Protein AF-A0A1Z1FD08-F1 (afdb_monomer_lite)

Secondary structure (DSSP, 8-state):
-HHHHHHHHHHHHHH-TT---HHHHTGGGS-HHHHHHHHHHHS-TT-PPPHHHHHHHHHHHHHHHHHHHHHHHHHHHHHHHHHHHHHHHTT--HHHHHHHHHSPPP----PPPTT--TT-----

pLDDT: mean 87.69, std 13.11, range [41.16, 98.31]

Sequence (124 aa):
MEKADRAIADWLGFEFPRVTSTALSEASKLDSDGFVSAVRAALPKREGLTPTQLRRLREAFAETAEPARQARIELLAHERSLAAMVERAYGLTDEEVALMWRTAPPRMPLAPPPGLDLSDDTGD

Structure (mmCIF, N/CA/C/O backbone):
data_AF-A0A1Z1FD08-F1
#
_entry.id   AF-A0A1Z1FD08-F1
#
loop_
_atom_site.group_PDB
_atom_site.id
_atom_site.type_symbol
_atom_site.label_atom_id
_atom_site.label_alt_id
_atom_site.label_comp_id
_atom_site.label_asym_id
_atom_site.label_entity_id
_atom_site.label_seq_id
_atom_site.pdbx_PDB_ins_code
_atom_site.Cartn_x
_atom_site.Cartn_y
_atom_site.Cartn_z
_atom_site.occupancy
_atom_site.B_iso_or_equiv
_atom_site.auth_seq_id
_atom_site.auth_comp_id
_a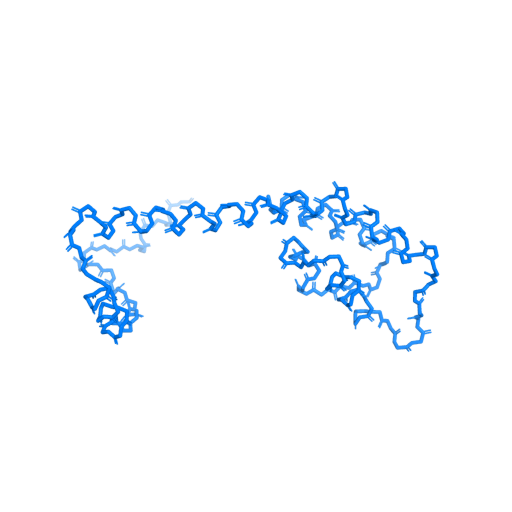tom_site.auth_asym_id
_atom_site.auth_atom_id
_atom_site.pdbx_PDB_model_num
ATOM 1 N N . MET A 1 1 ? -9.288 -4.178 -4.544 1.00 84.62 1 MET A N 1
ATOM 2 C CA . MET A 1 1 ? -7.995 -3.999 -3.852 1.00 84.62 1 MET A CA 1
ATOM 3 C C . MET A 1 1 ? -7.023 -5.100 -4.245 1.00 84.62 1 MET A C 1
ATOM 5 O O . MET A 1 1 ? -6.150 -4.825 -5.050 1.00 84.62 1 MET A O 1
ATOM 9 N N . GLU A 1 2 ? -7.254 -6.351 -3.835 1.00 89.88 2 GLU A N 1
ATOM 10 C CA . GLU A 1 2 ? -6.374 -7.495 -4.150 1.00 89.88 2 GLU A CA 1
ATOM 11 C C . GLU A 1 2 ? -6.110 -7.693 -5.654 1.00 89.88 2 GLU A C 1
ATOM 13 O O . GLU A 1 2 ? -4.979 -7.925 -6.060 1.00 89.88 2 GLU A O 1
ATOM 18 N N . LYS A 1 3 ? -7.126 -7.501 -6.508 1.00 94.00 3 LYS A N 1
ATOM 19 C CA . LYS A 1 3 ? -6.952 -7.540 -7.971 1.00 94.00 3 LYS A CA 1
ATOM 20 C C . LYS A 1 3 ? -5.946 -6.498 -8.490 1.00 94.00 3 LYS A C 1
ATOM 22 O O . LYS A 1 3 ? -5.203 -6.794 -9.416 1.00 94.00 3 LYS A O 1
ATOM 27 N N . ALA A 1 4 ? -5.936 -5.292 -7.921 1.00 95.62 4 ALA A N 1
ATOM 28 C CA . ALA A 1 4 ? -5.010 -4.229 -8.318 1.00 95.62 4 ALA A CA 1
ATOM 29 C C . ALA A 1 4 ? -3.594 -4.512 -7.803 1.00 95.62 4 ALA A C 1
ATOM 31 O O . ALA A 1 4 ? -2.636 -4.376 -8.557 1.00 95.62 4 ALA A O 1
ATOM 32 N N . ASP A 1 5 ? -3.487 -4.980 -6.555 1.00 96.62 5 ASP A N 1
ATOM 33 C CA . ASP A 1 5 ? -2.227 -5.421 -5.949 1.00 96.62 5 ASP A CA 1
ATOM 34 C C . ASP A 1 5 ? -1.591 -6.569 -6.756 1.00 96.62 5 ASP A C 1
ATOM 36 O O . ASP A 1 5 ? -0.396 -6.551 -7.047 1.00 96.62 5 ASP A O 1
ATOM 40 N N . ARG A 1 6 ? -2.402 -7.532 -7.209 1.00 96.12 6 ARG A N 1
ATOM 41 C CA . ARG A 1 6 ? -1.957 -8.600 -8.110 1.00 96.12 6 ARG A CA 1
ATOM 42 C C . ARG A 1 6 ? -1.503 -8.050 -9.460 1.00 96.12 6 ARG A C 1
ATOM 44 O O . ARG A 1 6 ? -0.410 -8.379 -9.897 1.00 96.12 6 ARG A O 1
ATOM 51 N N . ALA A 1 7 ? -2.303 -7.190 -10.092 1.00 96.50 7 ALA A N 1
ATOM 52 C CA . ALA A 1 7 ? -1.995 -6.656 -11.418 1.00 96.50 7 ALA A CA 1
ATOM 53 C C . ALA A 1 7 ? -0.665 -5.884 -11.453 1.00 96.50 7 ALA A C 1
ATOM 55 O O . ALA A 1 7 ? 0.125 -6.065 -12.379 1.00 96.50 7 ALA A O 1
ATOM 56 N N . ILE A 1 8 ? -0.391 -5.055 -10.441 1.00 96.00 8 ILE A N 1
ATOM 57 C CA . ILE A 1 8 ? 0.875 -4.316 -10.369 1.00 96.00 8 ILE A CA 1
ATOM 58 C C . ILE A 1 8 ? 2.057 -5.224 -10.011 1.00 96.00 8 ILE A C 1
ATOM 60 O O . ILE A 1 8 ? 3.149 -5.023 -10.540 1.00 96.00 8 ILE A O 1
ATOM 64 N N . ALA A 1 9 ? 1.855 -6.248 -9.174 1.00 94.88 9 ALA A N 1
ATOM 65 C CA . ALA A 1 9 ? 2.883 -7.245 -8.880 1.00 94.88 9 ALA A CA 1
ATOM 66 C C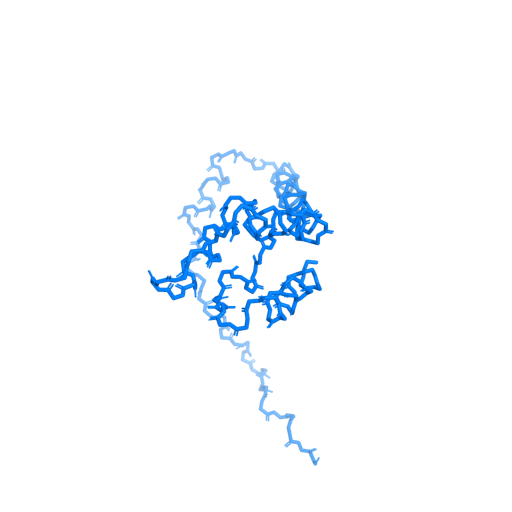 . ALA A 1 9 ? 3.246 -8.079 -10.122 1.00 94.88 9 ALA A C 1
ATOM 68 O O . ALA A 1 9 ? 4.427 -8.299 -10.388 1.00 94.88 9 ALA A O 1
ATOM 69 N N . ASP A 1 10 ? 2.251 -8.483 -10.912 1.00 95.19 10 ASP A N 1
ATOM 70 C CA . ASP A 1 10 ? 2.456 -9.222 -12.159 1.00 95.19 10 ASP A CA 1
ATOM 71 C C . ASP A 1 10 ? 3.197 -8.353 -13.190 1.00 95.19 10 ASP A C 1
ATOM 73 O O . ASP A 1 10 ? 4.165 -8.800 -13.809 1.00 95.19 10 ASP A O 1
ATOM 77 N N . TRP A 1 11 ? 2.807 -7.079 -13.323 1.00 95.62 11 TRP A N 1
ATOM 78 C CA . TRP A 1 11 ? 3.504 -6.114 -14.178 1.00 95.62 11 TRP A CA 1
ATOM 79 C C . TRP A 1 11 ? 4.958 -5.883 -13.735 1.00 95.62 11 TRP A C 1
ATOM 81 O O . TRP A 1 11 ? 5.866 -5.881 -14.570 1.00 95.62 11 TRP A O 1
ATOM 91 N N . LEU A 1 12 ? 5.209 -5.762 -12.426 1.00 94.62 12 LEU A N 1
ATOM 92 C CA . LEU A 1 12 ? 6.566 -5.684 -11.877 1.00 94.62 12 LEU A CA 1
ATOM 93 C C . LEU A 1 12 ? 7.380 -6.942 -12.185 1.00 94.62 12 LEU A C 1
ATOM 95 O O . LEU A 1 12 ? 8.555 -6.823 -12.510 1.00 94.62 12 LEU A O 1
ATOM 99 N N . GLY A 1 13 ? 6.774 -8.129 -12.129 1.00 92.62 13 GLY A N 1
ATOM 100 C CA . GLY A 1 13 ? 7.439 -9.381 -12.497 1.00 92.62 13 GLY A CA 1
ATOM 101 C C . GLY A 1 13 ? 7.891 -9.418 -13.961 1.00 92.62 13 GLY A C 1
ATOM 102 O O . GLY A 1 13 ? 8.909 -10.037 -14.269 1.00 92.62 13 GLY A O 1
ATOM 103 N N . PHE A 1 14 ? 7.181 -8.723 -14.854 1.00 92.38 14 PHE A N 1
ATOM 104 C CA . PHE A 1 14 ? 7.553 -8.594 -16.264 1.00 92.38 14 PHE A CA 1
ATOM 105 C C . PHE A 1 14 ? 8.642 -7.531 -16.500 1.00 92.38 14 PHE A C 1
ATOM 107 O O . PHE A 1 14 ? 9.649 -7.820 -17.145 1.00 92.38 14 PHE A O 1
ATOM 114 N N . GLU A 1 15 ? 8.476 -6.314 -15.970 1.00 91.19 15 GLU A N 1
ATOM 115 C CA . GLU A 1 15 ? 9.417 -5.197 -16.200 1.00 91.19 15 GLU A CA 1
ATOM 116 C C . GLU A 1 15 ? 10.682 -5.282 -15.325 1.00 91.19 15 GLU A C 1
ATOM 118 O O . GLU A 1 15 ? 11.758 -4.832 -15.724 1.00 91.19 15 GLU A O 1
ATOM 123 N N . PHE A 1 16 ? 10.570 -5.875 -14.134 1.00 90.62 16 PHE A N 1
ATOM 124 C CA . PHE A 1 16 ? 11.637 -6.011 -13.140 1.00 90.62 16 PHE A CA 1
ATOM 125 C C . PHE A 1 16 ? 11.659 -7.428 -12.527 1.00 90.62 16 PHE A C 1
ATOM 127 O O . PHE A 1 16 ? 11.416 -7.587 -11.330 1.00 90.62 16 PHE A O 1
ATOM 134 N N . PRO A 1 17 ? 12.045 -8.475 -13.283 1.00 85.69 17 PRO A N 1
ATOM 135 C CA . PRO A 1 17 ? 11.899 -9.878 -12.857 1.00 85.69 17 PRO A CA 1
ATOM 136 C C . PRO A 1 17 ? 12.627 -10.264 -11.560 1.00 85.69 17 PRO A C 1
ATOM 138 O O . PRO A 1 17 ? 12.345 -11.298 -10.961 1.00 85.69 17 PRO A O 1
ATOM 141 N N . ARG A 1 18 ? 13.606 -9.457 -11.133 1.00 84.31 18 ARG A N 1
ATOM 142 C CA . ARG A 1 18 ? 14.393 -9.666 -9.907 1.00 84.31 18 ARG A CA 1
ATOM 143 C C . ARG A 1 18 ? 13.826 -8.945 -8.679 1.00 84.31 18 ARG A C 1
ATOM 145 O O . ARG A 1 18 ? 14.346 -9.139 -7.585 1.00 84.31 18 ARG A O 1
ATOM 152 N N . VAL A 1 19 ? 12.796 -8.118 -8.846 1.00 85.75 19 VAL A N 1
ATOM 153 C CA . VAL A 1 19 ? 12.215 -7.292 -7.783 1.00 85.75 19 VAL A CA 1
ATOM 154 C C . VAL A 1 19 ? 11.009 -8.017 -7.197 1.00 85.75 19 VAL A C 1
ATOM 156 O O . VAL A 1 19 ? 9.942 -8.068 -7.797 1.00 85.75 19 VAL A O 1
ATOM 159 N N . THR A 1 20 ? 11.172 -8.558 -5.991 1.00 84.06 20 THR A N 1
ATOM 160 C CA . THR A 1 20 ? 10.077 -9.169 -5.225 1.00 84.06 20 THR A CA 1
ATOM 161 C C . THR A 1 20 ? 10.169 -8.748 -3.762 1.00 84.06 20 THR A C 1
ATOM 163 O O . THR A 1 20 ? 11.254 -8.702 -3.183 1.00 84.06 20 THR A O 1
ATOM 166 N N . SER A 1 21 ? 9.039 -8.392 -3.150 1.00 87.12 21 SER A N 1
ATOM 167 C CA . SER A 1 21 ? 8.942 -8.170 -1.704 1.00 87.12 21 SER A CA 1
ATOM 168 C C . SER A 1 21 ? 7.485 -8.217 -1.244 1.00 87.12 21 SER A C 1
ATOM 170 O O . SER A 1 21 ? 6.571 -7.958 -2.030 1.00 87.12 21 SER A O 1
ATOM 172 N N . THR A 1 22 ? 7.260 -8.489 0.043 1.00 90.38 22 THR A N 1
ATOM 173 C CA . THR A 1 22 ? 5.916 -8.458 0.643 1.00 90.38 22 THR A CA 1
ATOM 174 C C . THR A 1 22 ? 5.263 -7.084 0.495 1.00 90.38 22 THR A C 1
ATOM 176 O O . THR A 1 22 ? 4.084 -7.000 0.170 1.00 90.38 22 THR A O 1
ATOM 179 N N . ALA A 1 23 ? 6.028 -5.998 0.638 1.00 92.31 23 ALA A N 1
ATOM 180 C CA . ALA A 1 23 ? 5.506 -4.642 0.467 1.00 92.31 23 ALA A CA 1
ATOM 181 C C . ALA A 1 23 ? 4.966 -4.399 -0.954 1.00 92.31 23 ALA A C 1
ATOM 183 O O . ALA A 1 23 ? 3.939 -3.750 -1.123 1.00 92.31 23 ALA A O 1
ATOM 184 N N . LEU A 1 24 ? 5.622 -4.959 -1.976 1.00 94.12 24 LEU A N 1
ATOM 185 C CA . LEU A 1 24 ? 5.190 -4.827 -3.370 1.00 94.12 24 LEU A CA 1
ATOM 186 C C . LEU A 1 24 ? 3.975 -5.699 -3.703 1.00 94.12 24 LEU A C 1
ATOM 188 O O . LEU A 1 24 ? 3.226 -5.359 -4.613 1.00 94.12 24 LEU A O 1
ATOM 192 N N . SER A 1 25 ? 3.741 -6.774 -2.942 1.00 94.00 25 SER A N 1
ATOM 193 C CA . SER A 1 25 ? 2.510 -7.569 -3.054 1.00 94.00 25 SER A CA 1
ATOM 194 C C . SER A 1 25 ? 1.272 -6.862 -2.493 1.00 94.00 25 SER A C 1
ATOM 196 O O . SER A 1 25 ? 0.156 -7.292 -2.753 1.00 94.00 25 SER A O 1
ATOM 198 N N . GLU A 1 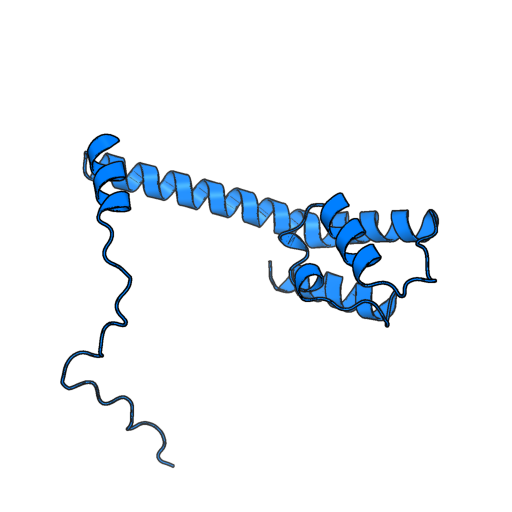26 ? 1.462 -5.770 -1.749 1.00 95.56 26 GLU A N 1
ATOM 199 C CA . GLU A 1 26 ? 0.398 -4.954 -1.159 1.00 95.56 26 GLU A CA 1
ATOM 200 C C . GLU A 1 26 ? 0.543 -3.481 -1.574 1.00 95.56 26 GLU A C 1
ATOM 202 O O . GLU A 1 26 ? 0.377 -2.568 -0.763 1.00 95.56 26 GLU A O 1
ATOM 207 N N . ALA A 1 27 ? 0.890 -3.240 -2.840 1.00 96.31 27 ALA A N 1
ATOM 208 C CA . ALA A 1 27 ? 1.256 -1.921 -3.350 1.00 96.31 27 ALA A CA 1
ATOM 209 C C . ALA A 1 27 ? 0.214 -0.825 -3.068 1.00 96.31 27 ALA A C 1
ATOM 211 O O . ALA A 1 27 ? 0.591 0.307 -2.789 1.00 96.31 27 ALA A O 1
ATOM 212 N N . SER A 1 28 ? -1.084 -1.132 -3.065 1.00 96.62 28 SER A N 1
ATOM 213 C CA . SER A 1 28 ? -2.126 -0.144 -2.749 1.00 96.62 28 SER A CA 1
ATOM 214 C C . SER A 1 28 ? -2.230 0.232 -1.262 1.00 96.62 28 SER A C 1
ATOM 216 O O . SER A 1 28 ? -3.068 1.053 -0.895 1.00 96.62 28 SER A O 1
ATOM 218 N N . LYS A 1 29 ? -1.393 -0.338 -0.384 1.00 96.56 29 LYS A N 1
ATOM 219 C CA . LYS A 1 29 ? -1.149 0.196 0.970 1.00 96.56 29 LYS A CA 1
ATOM 220 C C . LYS A 1 29 ? -0.060 1.275 0.993 1.00 96.56 29 LYS A C 1
ATOM 222 O O . LYS A 1 29 ? 0.090 1.957 2.003 1.00 96.56 29 LYS A O 1
ATOM 227 N N . LEU A 1 30 ? 0.712 1.408 -0.083 1.00 97.12 30 LEU A N 1
ATOM 228 C CA . LEU A 1 30 ? 1.779 2.396 -0.231 1.00 97.12 30 LEU A CA 1
ATOM 229 C C . LEU A 1 30 ? 1.242 3.632 -0.954 1.00 97.12 30 LEU A C 1
ATOM 231 O O . LEU A 1 30 ? 0.203 3.565 -1.597 1.00 97.12 30 LEU A O 1
ATOM 235 N N . ASP A 1 31 ? 1.948 4.755 -0.864 1.00 97.38 31 ASP A N 1
ATOM 236 C CA . ASP A 1 31 ? 1.816 5.860 -1.818 1.00 97.38 31 ASP A CA 1
ATOM 237 C C . ASP A 1 31 ? 2.863 5.730 -2.943 1.00 97.38 31 ASP A C 1
ATOM 239 O O . ASP A 1 31 ? 3.684 4.809 -2.946 1.00 97.38 31 ASP A O 1
ATOM 243 N N . SER A 1 32 ? 2.838 6.642 -3.922 1.00 97.25 32 SER A N 1
ATOM 244 C CA . SER A 1 32 ? 3.737 6.582 -5.087 1.00 97.25 32 SER A CA 1
ATOM 245 C C . SER A 1 32 ? 5.222 6.567 -4.695 1.00 97.25 32 SER A C 1
ATOM 247 O O . SER A 1 32 ? 6.012 5.820 -5.276 1.00 97.25 32 SER A O 1
ATOM 249 N N . ASP A 1 33 ? 5.614 7.360 -3.696 1.00 97.62 33 ASP A N 1
ATOM 250 C CA . ASP A 1 33 ? 7.004 7.434 -3.236 1.00 97.62 33 ASP A CA 1
ATOM 251 C C . ASP A 1 33 ? 7.404 6.195 -2.429 1.00 97.62 33 ASP A C 1
ATOM 253 O O . ASP A 1 33 ? 8.490 5.648 -2.636 1.00 97.62 33 ASP A O 1
ATOM 257 N N . GLY A 1 34 ? 6.514 5.703 -1.568 1.00 97.50 34 GLY A N 1
ATOM 258 C CA . GLY A 1 34 ? 6.670 4.457 -0.829 1.00 97.50 34 GLY A CA 1
ATOM 259 C C . GLY A 1 34 ? 6.796 3.254 -1.757 1.00 97.50 34 GLY A C 1
ATOM 260 O O . GLY A 1 34 ? 7.664 2.409 -1.547 1.00 97.50 34 GLY A O 1
ATOM 261 N N . PHE A 1 35 ? 6.013 3.212 -2.837 1.00 97.38 35 PHE A N 1
ATOM 262 C CA . PHE A 1 35 ? 6.120 2.189 -3.874 1.00 97.38 35 PHE A CA 1
ATOM 263 C C . PHE A 1 35 ? 7.477 2.237 -4.585 1.00 97.38 35 PHE A C 1
ATOM 265 O O . PHE A 1 35 ? 8.177 1.227 -4.651 1.00 97.38 35 PHE A O 1
ATOM 272 N N . VAL A 1 36 ? 7.911 3.414 -5.048 1.00 96.31 36 VAL A N 1
ATOM 273 C CA . VAL A 1 36 ? 9.236 3.589 -5.671 1.00 96.31 36 VAL A CA 1
ATOM 274 C C . VAL A 1 36 ? 10.361 3.199 -4.708 1.00 96.31 36 VAL A C 1
ATOM 276 O O . VAL A 1 36 ? 11.339 2.569 -5.118 1.00 96.31 36 VAL A O 1
ATOM 279 N N . SER A 1 37 ? 10.236 3.564 -3.432 1.00 95.56 37 SER A N 1
ATOM 280 C CA . SER A 1 37 ? 11.192 3.202 -2.386 1.00 95.56 37 SER A CA 1
ATOM 281 C C . SER A 1 37 ? 11.250 1.686 -2.182 1.00 95.56 37 SER A C 1
ATOM 283 O O . SER A 1 37 ? 12.338 1.113 -2.160 1.00 95.56 37 SER A O 1
ATOM 285 N N . ALA A 1 38 ? 10.095 1.016 -2.136 1.00 95.56 38 ALA A N 1
ATOM 286 C CA . ALA A 1 38 ? 10.002 -0.436 -2.019 1.00 95.56 38 ALA A CA 1
ATOM 287 C C . ALA A 1 38 ? 10.617 -1.159 -3.230 1.00 95.56 38 ALA A C 1
ATOM 289 O O . ALA A 1 38 ? 11.361 -2.123 -3.050 1.00 95.56 38 ALA A O 1
ATOM 290 N 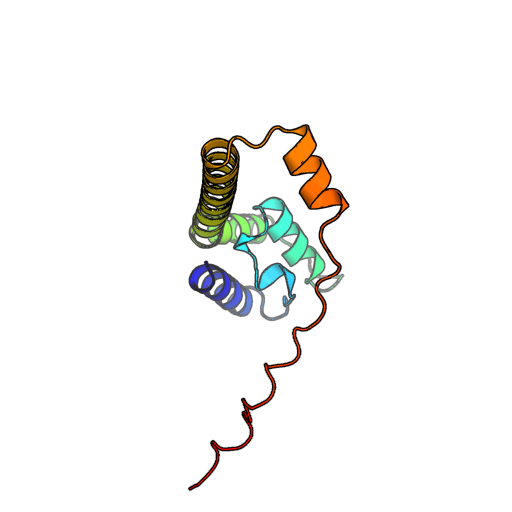N . VAL A 1 39 ? 10.387 -0.665 -4.454 1.00 94.88 39 VAL A N 1
ATOM 291 C CA . VAL A 1 39 ? 11.036 -1.199 -5.666 1.00 94.88 39 VAL A CA 1
ATOM 292 C C . VAL A 1 39 ? 12.550 -1.008 -5.592 1.00 94.88 39 VAL A C 1
ATOM 294 O O . VAL A 1 39 ? 13.304 -1.945 -5.843 1.00 94.88 39 VAL A O 1
ATOM 297 N N . ARG A 1 40 ? 13.019 0.178 -5.190 1.00 93.06 40 ARG A N 1
ATOM 298 C CA . ARG A 1 40 ? 14.453 0.464 -5.035 1.00 93.06 40 ARG A CA 1
ATOM 299 C C . ARG A 1 40 ? 15.115 -0.423 -3.982 1.00 93.06 40 ARG A C 1
ATOM 301 O O . ARG A 1 40 ? 16.242 -0.855 -4.193 1.00 93.06 40 ARG A O 1
ATOM 308 N N . ALA A 1 41 ? 14.434 -0.691 -2.872 1.00 92.56 41 ALA A N 1
ATOM 309 C CA . ALA A 1 41 ? 14.933 -1.563 -1.815 1.00 92.56 41 ALA A CA 1
ATOM 310 C C . ALA A 1 41 ? 15.013 -3.035 -2.256 1.00 92.56 41 ALA A C 1
ATOM 312 O O . ALA A 1 41 ? 15.886 -3.764 -1.791 1.00 92.56 41 ALA A O 1
ATOM 313 N N . ALA A 1 42 ? 14.124 -3.458 -3.158 1.00 92.44 42 ALA A N 1
ATOM 314 C CA . ALA A 1 42 ? 14.104 -4.806 -3.719 1.00 92.44 42 ALA A CA 1
ATOM 315 C C . ALA A 1 42 ? 15.068 -4.995 -4.910 1.00 92.44 42 ALA A C 1
ATOM 317 O O . ALA A 1 42 ? 15.306 -6.129 -5.324 1.00 92.44 42 ALA A O 1
ATOM 318 N N . LEU A 1 43 ? 15.637 -3.916 -5.461 1.00 90.12 43 LEU A N 1
ATOM 319 C CA . LEU A 1 43 ? 16.632 -4.000 -6.530 1.00 90.12 43 LEU A CA 1
ATOM 320 C C . LEU A 1 43 ? 18.009 -4.456 -6.007 1.00 90.12 43 LEU A C 1
ATOM 322 O O . LEU A 1 43 ? 18.420 -4.095 -4.899 1.00 90.12 43 LEU A O 1
ATOM 326 N N . PRO A 1 44 ? 18.790 -5.195 -6.818 1.00 86.31 44 PRO A N 1
ATOM 327 C CA . PRO A 1 44 ? 20.182 -5.497 -6.504 1.00 86.31 44 PRO A CA 1
ATOM 328 C C . PRO A 1 44 ? 21.005 -4.220 -6.275 1.00 86.31 44 PRO A C 1
ATOM 330 O O . PRO A 1 44 ? 20.887 -3.259 -7.025 1.00 86.31 44 PRO A O 1
ATOM 333 N N . LYS A 1 45 ? 21.937 -4.229 -5.308 1.00 78.75 45 LYS A N 1
ATOM 334 C CA . LYS A 1 45 ? 22.731 -3.047 -4.880 1.00 78.75 45 LYS A CA 1
ATOM 335 C C . LYS A 1 45 ? 23.489 -2.292 -5.989 1.00 78.75 45 LYS A C 1
ATOM 337 O O . LYS A 1 45 ? 23.965 -1.189 -5.745 1.00 78.75 45 LYS A O 1
ATOM 342 N N . ARG A 1 46 ? 23.669 -2.892 -7.170 1.00 76.62 46 ARG A N 1
ATOM 343 C CA . ARG A 1 46 ? 24.363 -2.298 -8.327 1.00 76.62 46 ARG A CA 1
ATOM 344 C C . ARG A 1 46 ? 23.419 -1.861 -9.453 1.00 76.62 46 ARG A C 1
ATOM 346 O O . ARG A 1 46 ? 23.879 -1.224 -10.393 1.00 76.62 46 ARG A O 1
ATOM 353 N N . GLU A 1 47 ? 22.132 -2.185 -9.365 1.00 80.19 47 GLU A N 1
ATOM 354 C CA . GLU A 1 47 ? 21.115 -1.772 -10.330 1.00 80.19 47 GLU A CA 1
ATOM 355 C C . GLU A 1 47 ? 20.391 -0.529 -9.801 1.00 80.19 47 GLU A C 1
ATOM 357 O O . GLU A 1 47 ? 19.738 -0.547 -8.759 1.00 80.19 47 GLU A O 1
ATOM 362 N N . GLY A 1 48 ? 20.547 0.584 -10.515 1.00 83.81 48 GLY A N 1
ATOM 363 C CA . GLY A 1 48 ? 19.814 1.816 -10.251 1.00 83.81 48 GLY A CA 1
ATOM 364 C C . GLY A 1 48 ? 18.581 1.940 -11.143 1.00 83.81 48 GLY A C 1
ATOM 365 O O . GLY A 1 48 ? 18.529 1.379 -12.233 1.00 83.81 48 GLY A O 1
ATOM 366 N N . LEU A 1 49 ? 17.610 2.738 -10.700 1.00 91.12 49 LEU A N 1
ATOM 367 C CA . LEU A 1 49 ? 16.487 3.156 -11.539 1.00 91.12 49 LEU A CA 1
ATOM 368 C C . LEU A 1 49 ? 16.900 4.342 -12.415 1.00 91.12 49 LEU A C 1
ATOM 370 O O . LEU A 1 49 ? 17.265 5.399 -11.898 1.00 91.12 49 LEU A O 1
ATOM 374 N N . THR A 1 50 ? 16.797 4.182 -13.732 1.00 93.31 50 THR A N 1
ATOM 375 C CA . THR A 1 50 ? 16.908 5.297 -14.683 1.00 93.31 50 THR A CA 1
ATOM 376 C C . THR A 1 50 ? 15.694 6.235 -14.568 1.00 93.31 50 THR A C 1
ATOM 378 O O . THR A 1 50 ? 14.630 5.806 -14.109 1.00 93.31 50 THR A O 1
ATOM 381 N N . PRO A 1 51 ? 15.784 7.501 -15.025 1.00 95.94 51 PRO A N 1
ATOM 382 C CA . PRO A 1 51 ? 14.638 8.416 -15.037 1.00 95.94 51 PRO A CA 1
ATOM 383 C C . PRO A 1 51 ? 13.421 7.858 -15.791 1.00 95.94 51 PRO A C 1
ATOM 385 O O . PRO A 1 51 ? 12.292 7.999 -15.327 1.00 95.94 51 PRO A O 1
ATOM 388 N N . THR A 1 52 ? 13.638 7.162 -16.912 1.00 96.06 52 THR A N 1
ATOM 389 C CA . THR A 1 52 ? 12.559 6.537 -17.692 1.00 96.06 52 THR A CA 1
ATOM 390 C C . THR A 1 52 ? 11.875 5.412 -16.918 1.00 96.06 52 THR A C 1
ATOM 392 O O . THR A 1 52 ? 10.650 5.344 -16.896 1.00 96.06 52 THR A O 1
ATOM 395 N N . GLN A 1 53 ? 12.645 4.552 -16.245 1.00 94.69 53 GLN A N 1
ATOM 396 C CA . GLN A 1 53 ? 12.089 3.492 -15.397 1.00 94.69 53 GLN A CA 1
ATOM 397 C C . GLN A 1 53 ? 11.316 4.072 -14.213 1.00 94.69 53 GLN A C 1
ATOM 399 O O . GLN A 1 53 ? 10.223 3.607 -13.911 1.00 94.69 53 GLN A O 1
ATOM 404 N N . LEU A 1 54 ? 11.844 5.121 -13.577 1.00 95.88 54 LEU A N 1
ATOM 405 C CA . LEU A 1 54 ? 11.155 5.806 -12.488 1.00 95.88 54 LEU A CA 1
ATOM 406 C C . LEU A 1 54 ? 9.809 6.385 -12.944 1.00 95.88 54 LEU A C 1
ATOM 408 O O . LEU A 1 54 ? 8.814 6.244 -12.237 1.00 95.88 54 LEU A O 1
ATOM 412 N N . ARG A 1 55 ? 9.768 7.006 -14.127 1.00 97.19 55 ARG A N 1
ATOM 413 C CA . ARG A 1 55 ? 8.527 7.519 -14.711 1.00 97.19 55 ARG A CA 1
ATOM 414 C C . ARG A 1 55 ? 7.513 6.395 -14.941 1.00 97.19 55 ARG A C 1
ATOM 416 O O . ARG A 1 55 ? 6.390 6.513 -14.466 1.00 97.19 55 ARG A O 1
ATOM 423 N N . ARG A 1 56 ? 7.933 5.288 -15.564 1.00 96.44 56 ARG A N 1
ATOM 424 C CA . ARG A 1 56 ? 7.069 4.117 -15.795 1.00 96.44 56 ARG A CA 1
ATOM 425 C C . ARG A 1 56 ? 6.521 3.520 -14.502 1.00 96.44 56 ARG A C 1
ATOM 427 O O . ARG A 1 56 ? 5.346 3.189 -14.449 1.00 96.44 56 ARG A O 1
ATOM 434 N N . LEU A 1 57 ? 7.345 3.408 -13.457 1.00 96.75 57 LEU A N 1
ATOM 435 C CA . LEU A 1 57 ? 6.897 2.930 -12.143 1.00 96.75 57 LEU A CA 1
ATOM 436 C C . LEU A 1 57 ? 5.777 3.807 -11.578 1.00 96.75 57 LEU A C 1
ATOM 438 O O . LEU A 1 57 ? 4.788 3.287 -11.069 1.00 96.75 57 LEU A O 1
ATOM 442 N N . ARG A 1 58 ? 5.925 5.133 -11.672 1.00 98.12 58 ARG A N 1
ATOM 443 C CA . ARG A 1 58 ? 4.909 6.075 -11.187 1.00 98.12 58 ARG A CA 1
ATOM 444 C C . ARG A 1 58 ? 3.635 6.033 -12.024 1.00 98.12 58 ARG A C 1
ATOM 446 O O . ARG A 1 58 ? 2.558 6.084 -11.444 1.00 98.12 58 ARG A O 1
ATOM 453 N N . GLU A 1 59 ? 3.756 5.918 -13.345 1.00 98.19 59 GLU A N 1
ATOM 454 C CA . GLU A 1 59 ? 2.617 5.783 -14.263 1.00 98.19 59 GLU A CA 1
ATOM 455 C C . GLU A 1 59 ? 1.842 4.488 -13.983 1.00 98.19 59 GLU A C 1
ATOM 457 O O . GLU A 1 59 ? 0.652 4.544 -13.686 1.00 98.19 59 GLU A O 1
ATOM 462 N N . ALA A 1 60 ? 2.526 3.340 -13.935 1.00 97.19 60 ALA A N 1
ATOM 463 C CA . ALA A 1 60 ? 1.898 2.056 -13.627 1.00 97.19 60 ALA A CA 1
ATOM 464 C C . ALA A 1 60 ? 1.209 2.064 -12.255 1.00 97.19 60 ALA A C 1
ATOM 466 O O . ALA A 1 60 ? 0.086 1.576 -12.118 1.00 97.19 60 ALA A O 1
ATOM 467 N N . PHE A 1 61 ? 1.844 2.656 -11.240 1.00 98.06 61 PHE A N 1
ATOM 468 C CA . PHE A 1 61 ? 1.244 2.812 -9.919 1.00 98.06 61 PHE A CA 1
ATOM 469 C C . PHE A 1 61 ? -0.014 3.691 -9.950 1.00 98.06 61 PHE A C 1
ATOM 471 O O . PHE A 1 61 ? -1.042 3.295 -9.401 1.00 98.06 61 PHE A O 1
ATOM 478 N N . ALA A 1 62 ? 0.048 4.849 -10.612 1.00 98.31 62 ALA A N 1
ATOM 479 C CA . ALA A 1 62 ? -1.076 5.776 -10.720 1.00 98.31 62 ALA A CA 1
ATOM 480 C C . ALA A 1 62 ? -2.276 5.162 -11.459 1.00 98.31 62 ALA A C 1
ATOM 482 O O . ALA A 1 62 ? -3.419 5.399 -11.077 1.00 98.31 62 ALA A O 1
ATOM 483 N N . GLU A 1 63 ? -2.028 4.353 -12.489 1.00 97.81 63 GLU A N 1
ATOM 484 C CA . GLU A 1 63 ? -3.083 3.713 -13.280 1.00 97.81 63 GLU A CA 1
ATOM 485 C C . GLU A 1 63 ? -3.723 2.510 -12.574 1.00 97.81 63 GLU A C 1
ATOM 487 O O . GLU A 1 63 ? -4.900 2.222 -12.794 1.00 97.81 63 GLU A O 1
ATOM 492 N N . THR A 1 64 ? -2.973 1.798 -11.724 1.00 96.81 64 THR A N 1
ATOM 493 C CA . THR A 1 64 ? -3.420 0.507 -11.171 1.00 96.81 64 THR A CA 1
ATOM 494 C C . THR A 1 64 ? -3.617 0.514 -9.657 1.00 96.81 64 THR A C 1
ATOM 496 O O . THR A 1 64 ? -4.706 0.193 -9.176 1.00 96.81 64 THR A O 1
ATOM 499 N N . ALA A 1 65 ? -2.592 0.877 -8.888 1.00 97.12 65 ALA A N 1
ATOM 500 C CA . ALA A 1 65 ? -2.595 0.773 -7.431 1.00 97.12 65 ALA A CA 1
ATOM 501 C C . ALA A 1 65 ? -3.215 1.998 -6.744 1.00 97.12 65 ALA A C 1
ATOM 503 O O . ALA A 1 65 ? -3.870 1.836 -5.712 1.00 97.12 65 ALA A O 1
ATOM 504 N N . GLU A 1 66 ? -3.077 3.199 -7.314 1.00 98.06 66 GLU A N 1
ATOM 505 C CA . GLU A 1 66 ? -3.613 4.431 -6.719 1.00 98.06 66 GLU A CA 1
ATOM 506 C C . GLU A 1 66 ? -5.147 4.408 -6.568 1.00 98.06 66 GLU A C 1
ATOM 508 O O . GLU A 1 66 ? -5.624 4.713 -5.475 1.00 98.06 66 GLU A O 1
ATOM 513 N N . PRO A 1 67 ? -5.958 3.955 -7.549 1.00 98.00 67 PRO A N 1
ATOM 514 C CA . PRO A 1 67 ? -7.403 3.831 -7.346 1.00 98.00 67 PRO A CA 1
ATOM 515 C C . PRO A 1 67 ? -7.763 2.872 -6.201 1.00 98.00 67 PRO A C 1
ATOM 517 O O . PRO A 1 67 ? -8.668 3.136 -5.411 1.00 98.00 67 PRO A O 1
ATOM 520 N N . ALA A 1 68 ? -7.029 1.762 -6.066 1.00 97.56 68 ALA A N 1
ATOM 521 C CA . ALA A 1 68 ? -7.234 0.815 -4.973 1.00 97.56 68 ALA A CA 1
ATOM 522 C C . ALA A 1 68 ? -6.814 1.393 -3.613 1.00 97.56 68 ALA A C 1
ATOM 524 O O . ALA A 1 68 ? -7.456 1.099 -2.603 1.00 97.56 68 ALA A O 1
ATOM 525 N N . ARG A 1 69 ? -5.772 2.228 -3.587 1.00 97.31 69 ARG A N 1
ATOM 526 C CA . ARG A 1 69 ? -5.324 2.962 -2.401 1.00 97.31 69 ARG A CA 1
ATOM 527 C C . ARG A 1 69 ? -6.366 3.990 -1.961 1.00 97.31 69 ARG A C 1
ATOM 529 O O . ARG A 1 69 ? -6.690 4.054 -0.778 1.00 97.31 69 ARG A O 1
ATOM 536 N N . GLN A 1 70 ? -6.936 4.753 -2.892 1.00 97.94 70 GLN A N 1
ATOM 537 C CA . GLN A 1 70 ? -8.015 5.698 -2.584 1.00 97.94 70 GLN A CA 1
ATOM 538 C C . GLN A 1 70 ? -9.241 4.973 -2.024 1.00 97.94 70 GLN A C 1
ATOM 540 O O . GLN A 1 70 ? -9.722 5.330 -0.952 1.00 97.94 70 GLN A O 1
ATOM 545 N N . ALA A 1 71 ? -9.649 3.861 -2.645 1.00 97.06 71 ALA A N 1
ATOM 546 C CA . ALA A 1 71 ? -10.733 3.030 -2.123 1.00 97.06 71 ALA A CA 1
ATOM 547 C C . ALA A 1 71 ? -10.456 2.505 -0.696 1.00 97.06 71 ALA A C 1
ATOM 549 O O . ALA A 1 71 ? -11.374 2.421 0.118 1.00 97.06 71 ALA A O 1
ATOM 550 N N . ARG A 1 72 ? -9.196 2.183 -0.353 1.00 95.50 72 ARG A N 1
ATOM 551 C CA . ARG A 1 72 ? -8.795 1.809 1.021 1.00 95.50 72 ARG A CA 1
ATOM 552 C C . ARG A 1 72 ? -9.005 2.942 2.014 1.00 95.50 72 ARG A C 1
ATOM 554 O O . ARG A 1 72 ? -9.513 2.712 3.109 1.00 95.50 72 ARG A O 1
ATOM 561 N N . ILE A 1 73 ? -8.588 4.146 1.643 1.00 96.81 73 ILE A N 1
ATOM 562 C CA . ILE A 1 73 ? -8.714 5.334 2.491 1.00 96.81 73 ILE A CA 1
ATOM 563 C C . ILE A 1 73 ? -10.186 5.660 2.720 1.00 96.81 73 ILE A C 1
ATOM 565 O O . ILE A 1 73 ? -10.593 5.896 3.857 1.00 96.81 73 ILE A O 1
ATOM 569 N N . GLU A 1 74 ? -10.985 5.620 1.657 1.00 97.44 74 GLU A N 1
ATOM 570 C CA . GLU A 1 74 ? -12.426 5.826 1.739 1.00 97.44 74 GLU A CA 1
ATOM 571 C C . GLU A 1 74 ? -13.081 4.776 2.633 1.00 97.44 74 GLU A C 1
ATOM 573 O O . GLU A 1 74 ? -13.836 5.142 3.531 1.00 97.44 74 GLU A O 1
ATOM 578 N N . LEU A 1 75 ? -12.764 3.490 2.457 1.00 96.50 75 LEU A N 1
ATOM 579 C CA . LEU A 1 75 ? -13.298 2.423 3.304 1.00 96.50 75 LEU A CA 1
ATOM 580 C C . LEU A 1 75 ? -12.970 2.659 4.784 1.00 96.50 75 LEU A C 1
ATOM 582 O O . LEU A 1 75 ? -13.870 2.622 5.618 1.00 96.50 75 LEU A O 1
ATOM 586 N N . LEU A 1 76 ? -11.716 2.991 5.105 1.00 96.06 76 LEU A N 1
ATOM 587 C CA . LEU A 1 76 ? -11.308 3.283 6.481 1.00 96.06 76 LEU A CA 1
ATOM 588 C C . LEU A 1 76 ? -12.059 4.493 7.061 1.00 96.06 76 LEU A C 1
ATOM 590 O O . LEU A 1 76 ? -12.400 4.511 8.245 1.00 96.06 76 LEU A O 1
ATOM 594 N N . ALA A 1 77 ? -12.331 5.514 6.246 1.00 96.38 77 ALA A N 1
ATOM 595 C CA . ALA A 1 77 ? -13.132 6.659 6.666 1.00 96.38 77 ALA A CA 1
ATOM 596 C C . ALA A 1 77 ? -14.592 6.262 6.949 1.00 96.38 77 ALA A C 1
ATOM 598 O O . ALA A 1 77 ? -15.159 6.693 7.956 1.00 96.38 77 ALA A O 1
ATOM 599 N N . HIS A 1 78 ? -15.182 5.402 6.113 1.00 97.44 78 HIS A N 1
ATOM 600 C CA . HIS A 1 78 ? -16.528 4.866 6.333 1.00 97.44 78 HIS A CA 1
ATOM 601 C C . HIS A 1 78 ? -16.597 4.009 7.600 1.00 97.44 78 HIS A C 1
ATOM 603 O O . HIS A 1 78 ? -17.514 4.191 8.397 1.00 97.44 78 HIS A O 1
ATOM 609 N N . GLU A 1 79 ? -15.615 3.138 7.836 1.00 96.88 79 GLU A N 1
ATOM 610 C CA . GLU A 1 79 ? -15.527 2.321 9.053 1.00 96.88 79 GLU A CA 1
ATOM 611 C C . GLU A 1 79 ? -15.470 3.188 10.317 1.00 96.88 79 GLU A C 1
ATOM 613 O O . GLU A 1 79 ? -16.213 2.951 11.269 1.00 96.88 79 GLU A O 1
ATOM 618 N N . ARG A 1 80 ? -14.649 4.247 10.313 1.00 94.62 80 ARG A N 1
ATOM 619 C CA . ARG A 1 80 ? -14.577 5.204 11.430 1.00 94.62 80 ARG A CA 1
ATOM 620 C C . ARG A 1 80 ? -15.891 5.953 11.639 1.00 94.62 80 ARG A C 1
ATOM 622 O O . ARG A 1 80 ? -16.312 6.143 12.775 1.00 94.62 80 ARG A O 1
ATOM 629 N N . SER A 1 81 ? -16.547 6.366 10.555 1.00 94.81 81 SER A N 1
ATOM 630 C CA . SER A 1 81 ? -17.849 7.039 10.617 1.00 94.81 81 SER A CA 1
ATOM 631 C C . SER A 1 81 ? -18.934 6.125 11.194 1.00 94.81 81 SER A C 1
ATOM 633 O O . SER A 1 81 ? -19.724 6.551 12.039 1.00 94.81 81 SER A O 1
ATOM 635 N N . LEU A 1 82 ? -18.934 4.852 10.790 1.00 95.56 82 LEU A N 1
ATOM 636 C CA . LEU A 1 82 ? -19.846 3.840 11.307 1.00 95.56 82 LEU A CA 1
ATOM 637 C C . LEU A 1 82 ? -19.608 3.588 12.800 1.00 95.56 82 LEU A C 1
ATOM 639 O O . LEU A 1 82 ? -20.569 3.596 13.564 1.00 95.56 82 LEU A O 1
ATOM 643 N N . ALA A 1 83 ? -18.352 3.432 13.228 1.00 90.00 83 ALA A N 1
ATOM 644 C CA . ALA A 1 83 ? -18.008 3.278 14.642 1.00 90.00 83 ALA A CA 1
ATOM 645 C C . ALA A 1 83 ? -18.522 4.464 15.477 1.00 90.00 83 ALA A C 1
ATOM 647 O O . ALA A 1 83 ? -19.251 4.265 16.446 1.00 90.00 83 ALA A O 1
ATOM 648 N N . ALA A 1 84 ? -18.272 5.694 15.020 1.00 89.31 84 ALA A N 1
ATOM 649 C CA . ALA A 1 84 ? -18.765 6.897 15.686 1.00 89.31 84 ALA A CA 1
ATOM 650 C C . ALA A 1 84 ? -20.306 6.981 15.710 1.00 89.31 84 ALA A C 1
ATOM 652 O O . ALA A 1 84 ? -20.893 7.540 16.636 1.00 89.31 84 ALA A O 1
ATOM 653 N N . MET A 1 85 ? -20.994 6.457 14.688 1.00 93.25 85 MET A N 1
ATOM 654 C CA . MET A 1 85 ? -22.458 6.373 14.682 1.00 93.25 85 MET A CA 1
ATOM 655 C C . MET A 1 85 ? -22.969 5.386 15.733 1.00 93.25 85 MET A C 1
ATOM 657 O O . MET A 1 85 ? -23.931 5.703 16.430 1.00 93.25 85 MET A O 1
ATOM 661 N N . VAL A 1 86 ? -22.325 4.224 15.863 1.00 91.69 86 VAL A N 1
ATOM 662 C CA . VAL A 1 86 ? -22.662 3.214 16.874 1.00 91.69 86 VAL A CA 1
ATOM 663 C C . VAL A 1 86 ? -22.459 3.780 18.278 1.00 91.69 86 VAL A C 1
ATOM 665 O O . VAL A 1 86 ? -23.375 3.709 19.091 1.00 91.69 86 VAL A O 1
ATOM 668 N N . GLU A 1 87 ? -21.318 4.415 18.542 1.00 89.75 87 GLU A N 1
ATOM 669 C CA . GLU A 1 87 ? -21.025 5.052 19.834 1.00 89.75 87 GLU A CA 1
ATOM 670 C C . GLU A 1 87 ? -22.104 6.079 20.214 1.00 89.75 87 GLU A C 1
ATOM 672 O O . GLU A 1 87 ? -22.652 6.024 21.316 1.00 89.75 87 GLU A O 1
ATOM 677 N N . ARG A 1 88 ? -22.509 6.938 19.266 1.00 88.56 88 ARG A N 1
ATOM 678 C CA . ARG A 1 88 ? -23.607 7.898 19.475 1.00 88.56 88 ARG A CA 1
ATOM 679 C C . ARG A 1 88 ? -24.963 7.234 19.699 1.00 88.56 88 ARG A C 1
ATOM 681 O O . ARG A 1 88 ? -25.731 7.720 20.522 1.00 88.56 88 ARG A O 1
ATOM 688 N N . ALA A 1 89 ? -25.283 6.159 18.978 1.00 90.88 89 ALA A N 1
ATOM 689 C CA . ALA A 1 89 ? -26.558 5.455 19.129 1.00 90.88 89 ALA A CA 1
ATOM 690 C C . ALA A 1 89 ? -26.708 4.823 20.522 1.00 90.88 89 ALA A C 1
ATOM 692 O O . ALA A 1 89 ? -27.812 4.779 21.060 1.00 90.88 89 ALA A O 1
ATOM 693 N N . TYR A 1 90 ? -25.594 4.389 21.116 1.00 91.12 90 TYR A N 1
ATOM 694 C CA . TYR A 1 90 ? -25.542 3.890 22.490 1.00 91.12 90 TYR A CA 1
ATOM 695 C C . TYR A 1 90 ? -25.347 4.991 23.544 1.00 91.12 90 TYR A C 1
ATOM 697 O O . TYR A 1 90 ? -25.306 4.683 24.731 1.00 91.12 90 TYR A O 1
ATOM 705 N N . GLY A 1 91 ? -25.260 6.263 23.137 1.00 91.75 91 GLY A N 1
ATOM 706 C CA . GLY A 1 91 ? -25.087 7.395 24.048 1.00 91.75 91 GLY A CA 1
ATOM 707 C C . GLY A 1 91 ? -23.746 7.405 24.782 1.00 91.75 91 GLY A C 1
ATOM 708 O O . GLY A 1 91 ? -23.657 8.015 25.843 1.00 91.75 91 GLY A O 1
ATOM 709 N N . LEU A 1 92 ? -22.727 6.728 24.240 1.00 89.56 92 LEU A N 1
ATOM 710 C CA . LEU A 1 92 ? -21.414 6.636 24.869 1.00 89.56 92 LEU A CA 1
ATOM 711 C C . LEU A 1 92 ? -20.692 7.982 24.806 1.00 89.56 92 LEU A C 1
ATOM 713 O O . LEU A 1 92 ? -20.632 8.631 23.760 1.00 89.56 92 LEU A O 1
ATOM 717 N N . THR A 1 93 ? -20.113 8.377 25.932 1.00 89.31 93 THR A N 1
ATOM 718 C CA . THR A 1 93 ? -19.198 9.515 26.029 1.00 89.31 93 THR A CA 1
ATOM 719 C C . THR A 1 93 ? -17.793 9.134 25.556 1.00 89.31 93 THR A C 1
ATOM 721 O O . THR A 1 93 ? -17.406 7.963 25.584 1.00 89.31 93 THR A O 1
ATOM 724 N N . ASP A 1 94 ? -16.979 10.128 25.188 1.00 86.12 94 ASP A N 1
ATOM 725 C CA . ASP A 1 94 ? -15.572 9.909 24.819 1.00 86.12 94 ASP A CA 1
ATOM 726 C C . ASP A 1 94 ? -14.783 9.198 25.939 1.00 86.12 94 ASP A C 1
ATOM 728 O O . ASP A 1 94 ? -13.891 8.390 25.673 1.00 86.12 94 ASP A O 1
ATOM 732 N N . GLU A 1 95 ? -15.129 9.462 27.205 1.00 89.44 95 GLU A N 1
ATOM 733 C CA . GLU A 1 95 ? -14.518 8.829 28.379 1.00 89.44 95 GLU A CA 1
ATOM 734 C C . GLU A 1 95 ? -14.851 7.338 28.473 1.00 89.44 95 GLU A C 1
ATOM 736 O O . GLU A 1 95 ? -13.968 6.531 28.783 1.00 89.44 95 GLU A O 1
ATOM 741 N N . GLU A 1 96 ? -16.097 6.967 28.176 1.00 90.19 96 GLU A N 1
ATOM 742 C CA . GLU A 1 96 ? -16.561 5.579 28.150 1.00 90.19 96 GLU A CA 1
ATOM 743 C C . GLU A 1 96 ? -15.977 4.816 26.961 1.00 90.19 96 GLU A C 1
ATOM 745 O O . GLU A 1 96 ? -15.502 3.696 27.143 1.00 90.19 96 GLU A O 1
ATOM 750 N N . VAL A 1 97 ? -15.909 5.428 25.773 1.00 87.75 97 VAL A N 1
ATOM 751 C CA . VAL A 1 97 ? -15.227 4.845 24.603 1.00 87.75 97 VAL A CA 1
ATOM 752 C C . VAL A 1 97 ? -13.749 4.611 24.917 1.00 87.75 97 VAL A C 1
ATOM 754 O O . VAL A 1 97 ? -13.222 3.514 24.710 1.00 87.75 97 VAL A O 1
ATOM 757 N N . ALA A 1 98 ? -13.071 5.610 25.488 1.00 88.62 98 ALA A N 1
ATOM 758 C CA . ALA A 1 98 ? -11.680 5.479 25.903 1.00 88.62 98 ALA A CA 1
ATOM 759 C C . ALA A 1 98 ? -11.502 4.406 26.987 1.00 88.62 98 ALA A C 1
ATOM 761 O O . ALA A 1 98 ? -10.525 3.656 26.952 1.00 88.62 98 ALA A O 1
ATOM 762 N N . LEU A 1 99 ? -12.433 4.306 27.943 1.00 89.81 99 LEU A N 1
ATOM 763 C CA . LEU A 1 99 ? -12.433 3.246 28.948 1.00 89.81 99 LEU A CA 1
ATOM 764 C C . LEU A 1 99 ? -12.555 1.874 28.289 1.00 89.81 99 LEU A C 1
ATOM 766 O O . LEU A 1 99 ? -11.751 1.005 28.607 1.00 89.81 99 LEU A O 1
ATOM 770 N N . MET A 1 100 ? -13.473 1.713 27.337 1.00 87.44 100 MET A N 1
ATOM 771 C CA . MET A 1 100 ? -13.709 0.466 26.612 1.00 87.44 100 MET A CA 1
ATOM 772 C C . MET A 1 100 ? -12.460 -0.006 25.854 1.00 87.44 100 MET A C 1
ATOM 774 O O . MET A 1 100 ? -12.131 -1.189 25.893 1.00 87.44 100 MET A O 1
ATOM 778 N N . TRP A 1 101 ? -11.711 0.909 25.226 1.00 86.06 101 TRP A N 1
ATOM 779 C CA . TRP A 1 101 ? -10.433 0.582 24.579 1.00 86.06 101 TRP A CA 1
ATOM 780 C C . TRP A 1 101 ? -9.311 0.261 25.576 1.00 86.06 101 TRP A C 1
ATOM 782 O O . TRP A 1 101 ? -8.497 -0.621 25.306 1.00 86.06 101 TRP A O 1
ATOM 792 N N . ARG A 1 102 ? -9.261 0.934 26.736 1.00 86.69 102 ARG A N 1
ATOM 793 C CA . ARG A 1 102 ? -8.271 0.652 27.796 1.00 86.69 102 ARG A CA 1
ATOM 794 C C . ARG A 1 102 ? -8.507 -0.685 28.491 1.00 86.69 102 ARG A C 1
ATOM 796 O O . ARG A 1 102 ? -7.545 -1.323 28.908 1.00 86.69 102 ARG A O 1
ATOM 803 N N . THR A 1 103 ? -9.769 -1.069 28.672 1.00 88.00 103 THR A N 1
ATOM 804 C CA . THR A 1 103 ? -10.170 -2.299 29.369 1.00 88.00 103 THR A CA 1
ATOM 805 C C . THR A 1 103 ? -10.550 -3.421 28.412 1.00 88.00 103 THR A C 1
ATOM 807 O O . THR A 1 103 ? -11.001 -4.471 28.872 1.00 88.00 103 THR A O 1
ATOM 810 N N . ALA A 1 104 ? -10.351 -3.225 27.102 1.00 80.81 104 ALA A N 1
ATOM 811 C CA . ALA A 1 104 ? -10.586 -4.247 26.097 1.00 80.81 104 ALA A CA 1
ATOM 812 C C . ALA A 1 104 ? -9.827 -5.520 26.507 1.00 80.81 104 ALA A C 1
ATOM 814 O O . ALA A 1 104 ? -8.598 -5.480 26.645 1.00 80.81 104 ALA A O 1
ATOM 815 N N . PRO A 1 105 ? -10.530 -6.640 26.751 1.00 77.12 105 PRO A N 1
ATOM 816 C CA . PRO A 1 105 ? -9.871 -7.855 27.190 1.00 77.12 105 PRO A CA 1
ATOM 817 C C . PRO A 1 105 ? -8.849 -8.283 26.125 1.00 77.12 105 PRO A C 1
ATOM 819 O O . PRO A 1 105 ? -9.118 -8.127 24.926 1.00 77.12 105 PRO A O 1
ATOM 822 N N . PRO A 1 106 ? -7.686 -8.842 26.519 1.00 78.31 106 PRO A N 1
ATOM 823 C CA . PRO A 1 106 ? -6.801 -9.488 25.561 1.00 78.31 106 PRO A CA 1
ATOM 824 C C . PRO A 1 106 ? -7.652 -10.499 24.801 1.00 78.31 106 PRO A C 1
ATOM 826 O O . PRO A 1 106 ? -8.372 -11.266 25.444 1.00 78.31 106 PRO A O 1
ATOM 829 N N . ARG A 1 107 ? -7.639 -10.471 23.460 1.00 69.19 107 ARG A N 1
ATOM 830 C CA . ARG A 1 107 ? -8.414 -11.435 22.670 1.00 69.19 107 ARG A CA 1
ATOM 831 C C . ARG A 1 107 ? -7.923 -12.840 23.015 1.00 69.19 107 ARG A C 1
ATOM 833 O O . ARG A 1 107 ? -6.940 -13.318 22.462 1.00 69.19 107 ARG A O 1
ATOM 840 N N . MET A 1 108 ? -8.593 -13.475 23.964 1.00 64.56 108 MET A N 1
ATOM 841 C CA . MET A 1 108 ? -8.436 -14.879 24.274 1.00 64.56 108 MET A CA 1
ATOM 842 C C . MET A 1 108 ? -8.990 -15.637 23.062 1.00 64.56 108 MET A C 1
ATOM 844 O O . MET A 1 108 ? -10.072 -15.268 22.590 1.00 64.56 108 MET A O 1
ATOM 848 N N . PRO A 1 109 ? -8.302 -16.652 22.512 1.00 61.25 109 PRO A N 1
ATOM 849 C CA . PRO A 1 109 ? -8.970 -17.560 21.594 1.00 61.25 109 PRO A CA 1
ATOM 850 C C . PRO A 1 109 ? -10.192 -18.113 22.334 1.00 61.25 109 PRO A C 1
ATOM 852 O O . PRO A 1 109 ? -10.055 -18.733 23.389 1.00 61.25 109 PRO A O 1
ATOM 855 N N . LEU A 1 110 ? -11.390 -17.807 21.833 1.00 61.09 110 LEU A N 1
ATOM 856 C CA . LEU A 1 110 ? -12.608 -18.429 22.328 1.00 61.09 110 LEU A CA 1
ATOM 857 C C . LEU A 1 110 ? -12.450 -19.917 22.025 1.00 61.09 110 LEU A C 1
ATOM 859 O O . LEU A 1 110 ? -12.434 -20.306 20.857 1.00 61.09 110 LEU A O 1
ATOM 863 N N . ALA A 1 111 ? -12.268 -20.737 23.060 1.00 63.53 111 ALA A N 1
ATOM 864 C CA . ALA A 1 111 ? -12.436 -22.170 22.895 1.00 63.53 111 ALA A CA 1
ATOM 865 C C . ALA A 1 111 ? -13.842 -22.392 22.308 1.00 63.53 111 ALA A C 1
ATOM 867 O O . ALA A 1 111 ? -14.783 -21.725 22.761 1.00 63.53 111 ALA A O 1
ATOM 868 N N . PRO A 1 112 ? -13.997 -23.252 21.286 1.00 62.69 112 PRO A N 1
ATOM 869 C CA . PRO A 1 112 ? -15.313 -23.556 20.752 1.00 62.69 112 PRO A CA 1
ATOM 870 C C . PRO A 1 112 ? -16.232 -23.999 21.901 1.00 62.69 112 PRO A C 1
ATOM 872 O O . PRO A 1 112 ? -15.764 -24.641 22.850 1.00 62.69 112 PRO A O 1
ATOM 875 N N . PRO A 1 113 ? -17.520 -23.615 21.873 1.00 66.12 113 PRO A N 1
ATOM 876 C CA . PRO A 1 113 ? -18.454 -23.995 22.921 1.00 66.12 113 PRO A CA 1
ATOM 877 C C . PRO A 1 113 ? -18.472 -25.527 23.069 1.00 66.12 113 PRO A C 1
ATOM 879 O O . PRO A 1 113 ? -18.399 -26.237 22.060 1.00 66.12 113 PRO A O 1
ATOM 882 N N . PRO A 1 114 ? -18.547 -26.059 24.302 1.00 65.38 114 PRO A N 1
ATOM 883 C CA . PRO A 1 114 ? -18.540 -27.499 24.532 1.00 65.38 114 PRO A CA 1
ATOM 884 C C . PRO A 1 114 ? -19.683 -28.165 23.753 1.00 65.38 114 PRO A C 1
ATOM 886 O O . PRO A 1 114 ? -20.851 -27.851 23.972 1.00 65.38 114 PRO A O 1
ATOM 889 N N . GLY A 1 115 ? -19.322 -29.062 22.829 1.00 63.34 115 GLY A N 1
ATOM 890 C CA . GLY A 1 115 ? -20.253 -29.795 21.962 1.00 63.34 115 GLY A CA 1
ATOM 891 C C . GLY A 1 115 ? -20.133 -29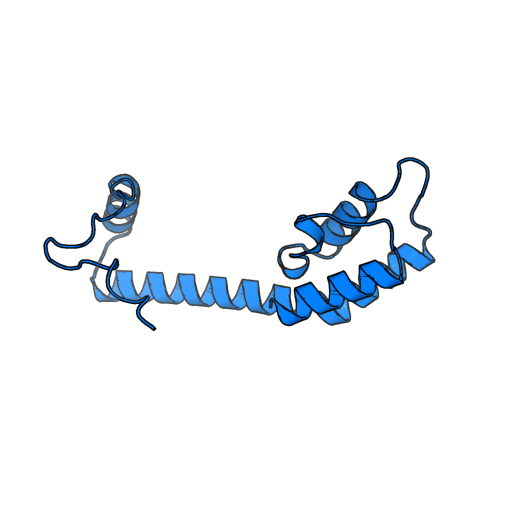.495 20.464 1.00 63.34 115 GLY A C 1
ATOM 892 O O . GLY A 1 115 ? -20.770 -30.185 19.676 1.00 63.34 115 GLY A O 1
ATOM 893 N N . LEU A 1 116 ? -19.321 -28.515 20.054 1.00 57.31 116 LEU A N 1
ATOM 894 C CA . LEU A 1 116 ? -18.974 -28.298 18.644 1.00 57.31 116 LEU A CA 1
ATOM 895 C C . LEU A 1 116 ? -17.673 -29.043 18.319 1.00 57.31 116 LEU A C 1
ATOM 897 O O . LEU A 1 116 ? -16.584 -28.472 18.369 1.00 57.31 116 LEU A O 1
ATOM 901 N N . ASP A 1 117 ? -17.796 -30.341 18.046 1.00 63.06 117 ASP A N 1
ATOM 902 C CA . ASP A 1 117 ? -16.708 -31.117 17.462 1.00 63.06 117 ASP A CA 1
ATOM 903 C C . ASP A 1 117 ? -16.626 -30.798 15.963 1.00 63.06 117 ASP A C 1
ATOM 905 O O . ASP A 1 117 ? -17.501 -31.164 15.184 1.00 63.06 117 ASP A O 1
ATOM 909 N N . LEU A 1 118 ? -15.599 -30.042 15.570 1.00 60.38 118 LEU A N 1
ATOM 910 C CA . LEU A 1 118 ? -15.305 -29.722 14.169 1.00 60.38 118 LEU A CA 1
ATOM 911 C C . LEU A 1 118 ? -14.432 -30.806 13.501 1.00 60.38 118 LEU A C 1
ATOM 913 O O . LEU A 1 118 ? -13.889 -30.561 12.426 1.00 60.38 118 LEU A O 1
ATOM 917 N N . SER A 1 119 ? -14.274 -31.981 14.124 1.00 57.31 119 SER A N 1
ATOM 918 C CA . SER A 1 119 ? -13.488 -33.100 13.575 1.00 57.31 119 SER A CA 1
ATOM 919 C C . SER A 1 119 ? -14.258 -33.985 12.587 1.00 57.31 119 SER A C 1
ATOM 921 O O . SER A 1 119 ? -13.633 -34.803 11.918 1.00 57.31 119 SER A O 1
ATOM 923 N N . ASP A 1 120 ? -15.578 -33.823 12.461 1.00 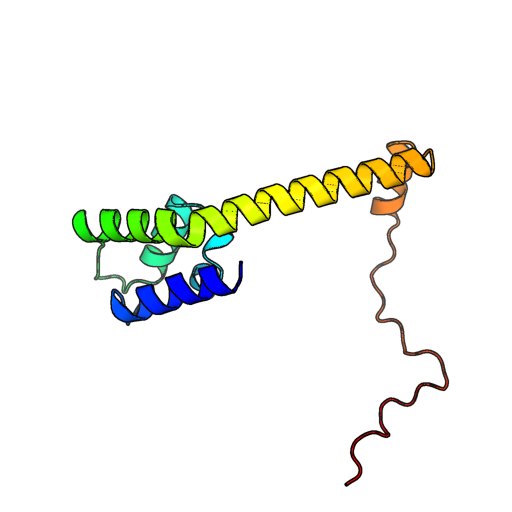51.62 120 ASP A N 1
ATOM 924 C CA . ASP A 1 120 ? -16.454 -34.778 11.761 1.00 51.62 120 ASP A CA 1
ATOM 925 C C . ASP A 1 120 ? -16.869 -34.341 10.341 1.00 51.62 120 ASP A C 1
ATOM 927 O O . ASP A 1 120 ? -17.997 -34.573 9.915 1.00 51.62 120 ASP A O 1
ATOM 931 N N . ASP A 1 121 ? -15.963 -33.736 9.566 1.00 52.91 121 ASP A N 1
ATOM 932 C CA . ASP A 1 121 ? -16.178 -33.589 8.115 1.00 52.91 121 ASP A CA 1
ATOM 933 C C . ASP A 1 121 ? -14.896 -33.845 7.314 1.00 52.91 121 ASP A C 1
ATOM 935 O O . ASP A 1 121 ? -14.291 -32.972 6.693 1.00 52.91 121 ASP A O 1
ATOM 939 N N . THR A 1 122 ? -14.427 -35.089 7.366 1.00 47.69 122 THR A N 1
ATOM 940 C CA . THR A 1 122 ? -13.706 -35.711 6.249 1.00 47.69 122 THR A CA 1
ATOM 941 C C . THR A 1 122 ? -14.065 -37.192 6.247 1.00 47.69 122 THR A C 1
ATOM 943 O O . THR A 1 122 ? -13.359 -38.029 6.805 1.00 47.69 122 THR A O 1
ATOM 946 N N . GLY A 1 123 ? -15.211 -37.496 5.645 1.00 50.69 123 GLY A N 1
ATOM 947 C CA . GLY A 1 123 ? -15.646 -38.850 5.332 1.00 50.69 123 GLY A CA 1
ATOM 948 C C . GLY A 1 123 ? -16.370 -38.871 3.992 1.00 50.69 123 GLY A C 1
ATOM 949 O O . GLY A 1 123 ? -17.580 -38.679 3.967 1.00 50.69 123 GLY A O 1
ATOM 950 N N . ASP A 1 124 ? -15.613 -38.988 2.897 1.00 41.16 124 ASP A N 1
ATOM 951 C CA . ASP A 1 124 ? -15.572 -40.136 1.956 1.00 41.16 124 ASP A CA 1
ATOM 952 C C . ASP A 1 124 ? -14.626 -39.804 0.779 1.00 41.16 124 ASP A C 1
ATOM 954 O O . ASP A 1 124 ? -14.812 -38.742 0.136 1.00 41.16 124 ASP A O 1
#

Radius of gyration: 22.18 Å; chains: 1; bounding box: 51×50×47 Å

Foldseek 3Di:
DQVLLVVQVVVCCVVPVQADDPCSSLVLCDDLVRQVVSSQVSDDPPDDQDPVNSVVSSVSCVVRNPVVNVVVVVVVVVVVVVVVVVCVVVPHDPVRVVVCVVVVPDPDPPDPDPPPDPPPPDDD

Organism: NCBI:txid450378